Protein AF-A0A8S3JY15-F1 (afdb_monomer_lite)

Organism: NCBI:txid392030

Structure (mmCIF, N/CA/C/O backbone):
data_AF-A0A8S3JY15-F1
#
_entry.id   AF-A0A8S3JY15-F1
#
loop_
_atom_site.group_PDB
_atom_site.id
_atom_site.type_symbol
_atom_site.label_atom_id
_atom_site.label_alt_id
_atom_site.label_comp_id
_atom_site.label_asym_id
_atom_site.label_entity_id
_atom_site.label_seq_id
_atom_site.pdbx_PDB_ins_code
_atom_site.Cartn_x
_atom_site.Cartn_y
_atom_site.Cartn_z
_atom_site.occupancy
_atom_site.B_iso_or_equiv
_atom_site.auth_seq_id
_atom_site.auth_comp_id
_atom_site.auth_asym_id
_atom_site.auth_atom_id
_atom_site.pdbx_PDB_model_num
ATOM 1 N N . THR A 1 1 ? -1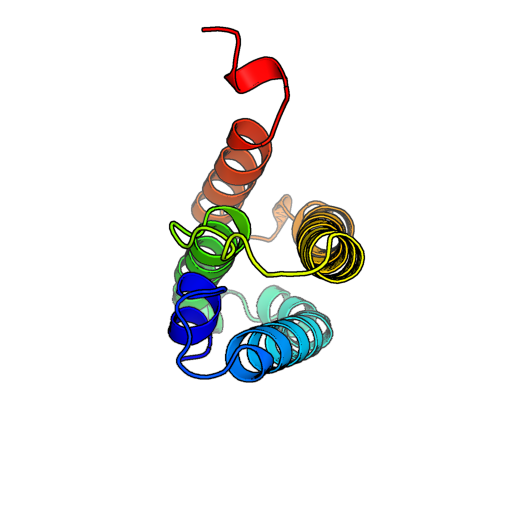1.446 9.161 -7.416 1.00 63.38 1 THR A N 1
ATOM 2 C CA . THR A 1 1 ? -10.460 8.053 -7.446 1.00 63.38 1 THR A CA 1
ATOM 3 C C . THR A 1 1 ? -10.525 7.296 -6.123 1.00 63.38 1 THR A C 1
ATOM 5 O O . THR A 1 1 ? -11.066 7.853 -5.173 1.00 63.38 1 THR A O 1
ATOM 8 N N . LEU A 1 2 ? -10.019 6.053 -6.036 1.00 78.75 2 LEU A N 1
ATOM 9 C CA . LEU A 1 2 ? -10.052 5.236 -4.798 1.00 78.75 2 LEU A CA 1
ATOM 10 C C . LEU A 1 2 ? -9.355 5.906 -3.603 1.00 78.75 2 LEU A C 1
ATOM 12 O O . LEU A 1 2 ? -9.693 5.630 -2.464 1.00 78.75 2 LEU A O 1
ATOM 16 N N . GLN A 1 3 ? -8.435 6.833 -3.856 1.00 79.94 3 GLN A N 1
ATOM 17 C CA . GLN A 1 3 ? -7.746 7.599 -2.823 1.00 79.94 3 GLN A CA 1
ATOM 18 C C . GLN A 1 3 ? -8.686 8.338 -1.857 1.00 79.94 3 GLN A C 1
ATOM 20 O O . GLN A 1 3 ? -8.396 8.402 -0.671 1.00 79.94 3 GLN A O 1
ATOM 25 N N . ILE A 1 4 ? -9.798 8.902 -2.344 1.00 81.88 4 ILE A N 1
ATOM 26 C CA . ILE A 1 4 ? -10.704 9.720 -1.518 1.00 81.88 4 ILE A CA 1
ATOM 27 C C . ILE A 1 4 ? -11.338 8.892 -0.388 1.00 81.88 4 ILE A C 1
ATOM 29 O O . ILE A 1 4 ? -11.205 9.279 0.768 1.00 81.88 4 ILE A O 1
ATOM 33 N N . PRO A 1 5 ? -11.997 7.748 -0.656 1.00 78.38 5 PRO A N 1
ATOM 34 C CA . PRO A 1 5 ? -12.522 6.928 0.432 1.00 78.38 5 PRO A CA 1
ATOM 35 C C . PRO A 1 5 ? -11.414 6.338 1.318 1.00 78.38 5 PRO A C 1
ATOM 37 O O . PRO A 1 5 ? -11.610 6.217 2.523 1.00 78.38 5 PRO A O 1
ATOM 40 N N . LEU A 1 6 ? -10.238 6.028 0.759 1.00 83.12 6 LEU A N 1
ATOM 41 C CA . LEU A 1 6 ? -9.098 5.522 1.533 1.00 83.12 6 LEU A CA 1
ATOM 42 C C . LEU A 1 6 ? -8.548 6.546 2.528 1.00 83.12 6 LEU A C 1
ATOM 44 O O . LEU A 1 6 ? -8.218 6.178 3.649 1.00 83.12 6 LEU A O 1
ATOM 48 N N . SER A 1 7 ? -8.481 7.822 2.145 1.00 83.81 7 SER A N 1
ATOM 49 C CA . SER A 1 7 ? -8.019 8.886 3.038 1.00 83.81 7 SER A CA 1
ATOM 50 C C . SER A 1 7 ? -9.041 9.218 4.124 1.00 83.81 7 SER A C 1
ATOM 52 O O . SER A 1 7 ? -8.668 9.649 5.215 1.00 83.81 7 SER A O 1
ATOM 54 N N . MET A 1 8 ? -10.330 9.007 3.842 1.00 82.50 8 MET A N 1
ATOM 55 C CA . MET A 1 8 ? -11.420 9.301 4.768 1.00 82.50 8 MET A CA 1
ATOM 56 C C . MET A 1 8 ? -11.613 8.228 5.845 1.00 82.50 8 MET A C 1
ATOM 58 O O . MET A 1 8 ? -12.016 8.617 6.936 1.00 82.50 8 MET A O 1
ATOM 62 N N . LYS A 1 9 ? -11.345 6.936 5.576 1.00 87.50 9 LYS A N 1
ATOM 63 C CA . LYS A 1 9 ? -11.534 5.811 6.526 1.00 87.50 9 LYS A CA 1
ATOM 64 C C . LYS A 1 9 ? -12.829 5.971 7.353 1.00 87.50 9 LYS A C 1
ATOM 66 O O . LYS A 1 9 ? -13.924 5.900 6.793 1.00 87.50 9 LYS A O 1
ATOM 71 N N . TYR A 1 10 ? -12.735 6.266 8.652 1.00 86.81 10 TYR A N 1
ATOM 72 C CA . TYR A 1 10 ? -13.885 6.384 9.559 1.00 86.81 10 TYR A CA 1
ATOM 73 C C . TYR A 1 10 ? -14.785 7.597 9.283 1.00 86.81 10 TYR A C 1
ATOM 75 O O . TYR A 1 10 ? -15.941 7.610 9.691 1.00 86.81 10 TYR A O 1
ATOM 83 N N . ASN A 1 11 ? -14.295 8.593 8.543 1.00 86.38 11 ASN A N 1
ATOM 84 C CA . ASN A 1 11 ? -15.073 9.761 8.128 1.00 86.38 11 ASN A CA 1
ATOM 85 C C . ASN A 1 11 ? -15.925 9.500 6.874 1.00 86.38 11 ASN A C 1
ATOM 87 O O . ASN A 1 11 ? -16.630 10.400 6.413 1.00 86.38 11 ASN A O 1
ATOM 91 N N . CYS A 1 12 ? -15.846 8.311 6.266 1.00 83.94 12 CYS A N 1
ATOM 92 C CA . CYS A 1 12 ? -16.742 7.966 5.169 1.00 83.94 12 CYS A CA 1
ATOM 93 C C . CYS A 1 12 ? -18.205 7.939 5.654 1.00 83.94 12 CYS A C 1
ATOM 95 O O . CYS A 1 12 ? -18.480 7.329 6.684 1.00 83.94 12 CYS A O 1
ATOM 97 N N . PRO A 1 13 ? -19.169 8.480 4.877 1.00 82.88 13 PRO A N 1
ATOM 98 C CA . PRO A 1 13 ? -20.597 8.416 5.221 1.00 82.88 13 PRO A CA 1
ATOM 99 C C . PRO A 1 13 ? -21.126 6.993 5.450 1.00 82.88 13 PRO A C 1
ATOM 101 O O . PRO A 1 13 ? -22.134 6.797 6.118 1.00 82.88 13 PRO A O 1
ATOM 104 N N . SER A 1 14 ? -20.449 5.999 4.875 1.00 84.69 14 SER A N 1
ATOM 105 C CA . SER A 1 14 ? -20.664 4.585 5.150 1.00 84.69 14 SER A CA 1
ATOM 106 C C . SER A 1 14 ? -19.314 3.909 5.379 1.00 84.69 14 SER A C 1
ATOM 108 O O . SER A 1 14 ? -18.408 4.035 4.547 1.00 84.69 14 SER A O 1
ATOM 110 N N . SER A 1 15 ? -19.191 3.168 6.484 1.00 77.12 15 SER A N 1
ATOM 111 C CA . SER A 1 15 ? -17.968 2.447 6.858 1.00 77.12 15 SER A CA 1
ATOM 112 C C . SER A 1 15 ? -17.584 1.369 5.841 1.00 77.12 15 SER A C 1
ATOM 114 O O . SER A 1 15 ? -16.404 1.087 5.654 1.00 77.12 15 SER A O 1
ATOM 116 N N . THR A 1 16 ? -18.544 0.808 5.102 1.00 86.19 16 THR A N 1
ATOM 117 C CA . THR A 1 16 ? -18.255 -0.193 4.065 1.00 86.19 16 THR A CA 1
ATOM 118 C C . THR A 1 16 ? -17.535 0.403 2.858 1.00 86.19 16 THR A C 1
ATOM 120 O O . THR A 1 16 ? -16.862 -0.318 2.130 1.00 86.19 16 THR A O 1
ATOM 123 N N . THR A 1 17 ? -17.644 1.713 2.628 1.00 91.31 17 THR A N 1
ATOM 124 C CA . THR A 1 17 ? -17.096 2.356 1.427 1.00 91.31 17 THR A CA 1
ATOM 125 C C . THR A 1 17 ? -15.572 2.304 1.388 1.00 91.31 17 THR A C 1
ATOM 127 O O . THR A 1 17 ? -15.002 1.941 0.359 1.00 91.31 17 THR A O 1
ATOM 130 N N . TRP A 1 18 ? -14.893 2.639 2.489 1.00 91.94 18 TRP A N 1
ATOM 131 C CA . TRP A 1 18 ? -13.430 2.586 2.528 1.00 91.94 18 TRP A CA 1
ATOM 132 C C . TRP A 1 18 ? -12.920 1.139 2.556 1.00 91.94 18 TRP A C 1
ATOM 134 O O . TRP A 1 18 ? -11.915 0.850 1.909 1.00 91.94 18 TRP A O 1
ATOM 144 N N . LYS A 1 19 ? -13.656 0.222 3.207 1.00 92.44 19 LYS A N 1
ATOM 145 C CA . LYS A 1 19 ? -13.357 -1.223 3.244 1.00 92.44 19 LYS A CA 1
ATOM 146 C C . LYS A 1 19 ? -13.421 -1.845 1.842 1.00 92.44 19 LYS A C 1
ATOM 148 O O . LYS A 1 19 ? -12.494 -2.518 1.407 1.00 92.44 19 LYS A O 1
ATOM 153 N N . LEU A 1 20 ? -14.452 -1.521 1.065 1.00 92.12 20 LEU A N 1
ATOM 154 C CA . LEU A 1 20 ? -14.538 -1.945 -0.336 1.00 92.12 20 LEU A CA 1
ATOM 155 C C . LEU A 1 20 ? -13.462 -1.281 -1.206 1.00 92.12 20 LEU A C 1
ATOM 157 O O . LEU A 1 20 ? -12.906 -1.917 -2.103 1.00 92.12 20 LEU A O 1
ATOM 161 N N . ALA A 1 21 ? -13.146 -0.008 -0.950 1.00 93.06 21 ALA A N 1
ATOM 162 C CA . ALA A 1 21 ? -12.113 0.699 -1.698 1.00 93.06 21 ALA A CA 1
ATOM 163 C C . ALA A 1 21 ? -10.725 0.072 -1.498 1.00 93.06 21 ALA A C 1
ATOM 165 O O . ALA A 1 21 ? -10.007 -0.102 -2.485 1.00 93.06 21 ALA A O 1
ATOM 166 N N . ILE A 1 22 ? -10.362 -0.299 -0.263 1.00 93.88 22 ILE A N 1
ATOM 167 C CA . ILE A 1 22 ? -9.063 -0.918 0.034 1.00 93.88 22 ILE A CA 1
ATOM 168 C C . ILE A 1 22 ? -8.977 -2.351 -0.493 1.00 93.88 22 ILE A C 1
ATOM 170 O O . ILE A 1 22 ? -7.963 -2.719 -1.082 1.00 93.88 22 ILE A O 1
ATOM 174 N N . GLU A 1 23 ? -10.057 -3.131 -0.419 1.00 93.62 23 GLU A N 1
ATOM 175 C CA . GLU A 1 23 ? -10.099 -4.458 -1.041 1.00 93.62 23 GLU A CA 1
ATOM 176 C C . GLU A 1 23 ? -9.898 -4.391 -2.562 1.00 93.62 23 GLU A C 1
ATOM 178 O O . GLU A 1 23 ? -9.096 -5.140 -3.129 1.00 93.62 23 GLU A O 1
ATOM 183 N N . CYS A 1 24 ? -10.596 -3.471 -3.237 1.00 94.00 24 CYS A N 1
ATOM 184 C CA . CYS A 1 24 ? -10.399 -3.226 -4.664 1.00 94.00 24 CYS A CA 1
ATOM 185 C C . CYS A 1 24 ? -8.969 -2.773 -4.963 1.00 94.00 24 CYS A C 1
ATOM 187 O O . CYS A 1 24 ? -8.355 -3.267 -5.908 1.00 94.00 24 CYS A O 1
ATOM 189 N N . PHE A 1 25 ? -8.425 -1.868 -4.152 1.00 94.56 25 PHE A N 1
ATOM 190 C CA . PHE A 1 25 ? -7.059 -1.382 -4.294 1.00 94.56 25 PHE A CA 1
ATOM 191 C C . PHE A 1 25 ? -6.037 -2.522 -4.202 1.00 94.56 25 PHE A C 1
ATOM 193 O O . PHE A 1 25 ? -5.217 -2.670 -5.108 1.00 94.56 25 PHE A O 1
ATOM 200 N N . PHE A 1 26 ? -6.137 -3.398 -3.198 1.00 94.8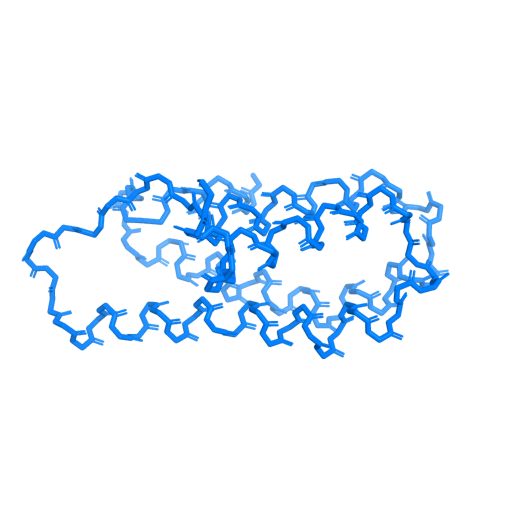8 26 PHE A N 1
ATOM 201 C CA . PHE A 1 26 ? -5.265 -4.569 -3.070 1.00 94.88 26 PHE A CA 1
ATOM 202 C C . PHE A 1 26 ? -5.381 -5.524 -4.259 1.00 94.88 26 PHE A C 1
ATOM 204 O O . P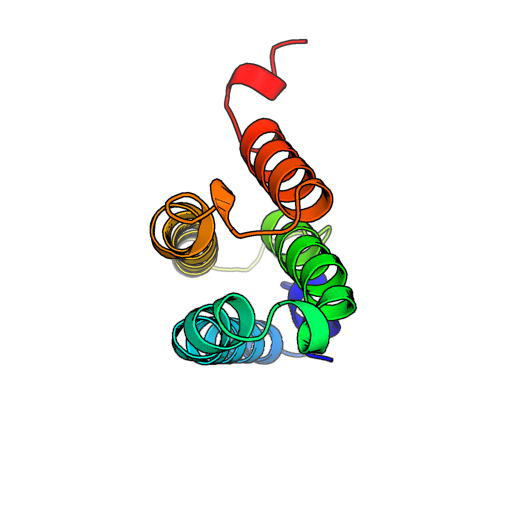HE A 1 26 ? -4.365 -5.981 -4.787 1.00 94.88 26 PHE A O 1
ATOM 211 N N . ARG A 1 27 ? -6.601 -5.808 -4.732 1.00 94.50 27 ARG A N 1
ATOM 212 C CA . ARG A 1 27 ? -6.808 -6.666 -5.912 1.00 94.50 27 ARG A CA 1
ATOM 213 C C . ARG A 1 27 ? -6.168 -6.074 -7.164 1.00 94.50 27 ARG A C 1
ATOM 215 O O . ARG A 1 27 ? -5.486 -6.791 -7.895 1.00 94.50 27 ARG A O 1
ATOM 222 N N . VAL A 1 28 ? -6.358 -4.775 -7.392 1.00 94.50 28 VAL A N 1
ATOM 223 C CA . VAL A 1 28 ? -5.759 -4.073 -8.531 1.00 94.50 28 VAL A CA 1
ATOM 224 C C . VAL A 1 28 ? -4.239 -4.079 -8.421 1.00 94.50 28 VAL A C 1
ATOM 226 O O . VAL A 1 28 ? -3.583 -4.340 -9.422 1.00 94.50 28 VAL A O 1
ATOM 229 N N . LEU A 1 29 ? -3.660 -3.865 -7.237 1.00 94.12 29 LEU A N 1
ATOM 230 C CA . LEU A 1 29 ? -2.205 -3.857 -7.063 1.00 94.12 29 LEU A CA 1
ATOM 231 C C . LEU A 1 29 ? -1.552 -5.214 -7.318 1.00 94.12 29 LEU A C 1
ATOM 233 O O . LEU A 1 29 ? -0.529 -5.253 -8.004 1.00 94.12 29 LEU A O 1
ATOM 237 N N . LYS A 1 30 ? -2.162 -6.317 -6.863 1.00 90.56 30 LYS A N 1
ATOM 238 C CA . LYS A 1 30 ? -1.643 -7.679 -7.101 1.00 90.56 30 LYS A CA 1
ATOM 239 C C . LYS A 1 30 ? -1.371 -7.958 -8.582 1.00 90.56 30 LYS A C 1
ATOM 241 O O . LYS A 1 30 ? -0.397 -8.620 -8.923 1.00 90.56 30 LYS A O 1
ATOM 246 N N . MET A 1 31 ? -2.211 -7.431 -9.473 1.00 90.94 31 MET A N 1
ATOM 247 C CA . MET A 1 31 ? -2.044 -7.587 -10.923 1.00 90.94 31 MET A CA 1
ATOM 248 C C . MET A 1 31 ? -1.291 -6.401 -11.546 1.00 90.94 31 MET A C 1
ATOM 250 O O . MET A 1 31 ? -0.418 -6.571 -12.398 1.00 90.94 31 MET A O 1
ATOM 254 N N . GLY A 1 32 ? -1.619 -5.189 -11.107 1.00 92.00 32 GLY A N 1
ATOM 255 C CA . GLY A 1 32 ? -1.161 -3.928 -11.673 1.00 92.00 32 GLY A CA 1
ATOM 256 C C . GLY A 1 32 ? 0.319 -3.661 -11.441 1.00 92.00 32 GLY A C 1
ATOM 257 O O . GLY A 1 32 ? 0.975 -3.174 -12.354 1.00 92.00 32 GLY A O 1
ATOM 258 N N . LEU A 1 33 ? 0.883 -4.038 -10.287 1.00 93.56 33 LEU A N 1
ATOM 259 C CA . LEU A 1 33 ? 2.308 -3.823 -10.002 1.00 93.56 33 LEU A CA 1
ATOM 260 C C . LEU A 1 33 ? 3.206 -4.585 -10.982 1.00 93.56 33 LEU A C 1
ATOM 262 O O . LEU A 1 33 ? 4.193 -4.042 -11.477 1.00 93.56 33 LEU A O 1
ATOM 266 N N . VAL A 1 34 ? 2.839 -5.824 -11.318 1.00 92.25 34 VAL A N 1
ATOM 267 C CA . VAL A 1 34 ? 3.579 -6.643 -12.289 1.00 92.25 34 VAL A CA 1
ATOM 268 C C . VAL A 1 34 ? 3.584 -5.981 -13.669 1.00 92.25 34 VAL A C 1
ATOM 270 O O . VAL A 1 34 ? 4.624 -5.938 -14.327 1.00 92.25 34 VAL A O 1
ATOM 273 N N . VAL A 1 35 ? 2.442 -5.440 -14.099 1.00 92.75 35 VAL A N 1
ATOM 274 C CA . VAL A 1 35 ? 2.299 -4.752 -15.392 1.00 92.75 35 VAL A CA 1
ATOM 275 C C . VAL A 1 35 ? 3.034 -3.410 -15.384 1.00 92.75 35 VAL A C 1
ATOM 277 O O . VAL A 1 35 ? 3.809 -3.124 -16.296 1.00 92.75 35 VAL A O 1
ATOM 280 N N . ALA A 1 36 ? 2.854 -2.613 -14.332 1.00 92.38 36 ALA A N 1
ATOM 281 C CA . ALA A 1 36 ? 3.457 -1.294 -14.189 1.00 92.38 36 ALA A CA 1
ATOM 282 C C . ALA A 1 36 ? 4.990 -1.354 -14.189 1.00 92.38 36 ALA A C 1
ATOM 284 O O . ALA A 1 36 ? 5.638 -0.520 -14.821 1.00 92.38 36 ALA A O 1
ATOM 285 N N . ARG A 1 37 ? 5.579 -2.378 -13.553 1.00 91.31 37 ARG A N 1
ATOM 286 C CA . ARG A 1 37 ? 7.030 -2.623 -13.593 1.00 91.31 37 ARG A CA 1
ATOM 287 C C . ARG A 1 37 ? 7.545 -2.891 -15.008 1.00 91.31 37 ARG A C 1
ATOM 289 O O . ARG A 1 37 ? 8.611 -2.400 -15.368 1.00 91.31 37 ARG A O 1
ATOM 296 N N . LYS A 1 38 ? 6.795 -3.643 -15.821 1.00 90.25 38 LYS A N 1
ATOM 297 C CA . LYS A 1 38 ? 7.173 -3.963 -17.211 1.00 90.25 38 LYS A CA 1
ATOM 298 C C . LYS A 1 38 ? 7.058 -2.763 -18.153 1.00 90.25 38 LYS A C 1
ATOM 300 O O . LYS A 1 38 ? 7.788 -2.692 -19.136 1.00 90.25 38 LYS A O 1
ATOM 305 N N . HIS A 1 39 ? 6.171 -1.817 -17.850 1.00 89.06 39 HIS A N 1
ATOM 306 C CA . HIS A 1 39 ? 5.861 -0.669 -18.706 1.00 89.06 39 HIS A CA 1
ATOM 307 C C . HIS A 1 39 ? 6.124 0.670 -18.003 1.00 89.06 39 HIS A C 1
ATOM 309 O O . HIS A 1 39 ? 5.292 1.573 -18.046 1.00 89.06 39 HIS A O 1
ATOM 315 N N . ARG A 1 40 ? 7.292 0.815 -17.365 1.00 77.50 40 ARG A N 1
ATOM 316 C CA . ARG A 1 40 ? 7.633 1.941 -16.475 1.00 77.50 40 ARG A CA 1
ATOM 317 C C . ARG A 1 40 ? 7.280 3.328 -17.031 1.00 77.50 40 ARG A C 1
ATOM 319 O O . ARG A 1 40 ? 6.672 4.117 -16.316 1.00 77.50 40 ARG A O 1
ATOM 326 N N . ASN A 1 41 ? 7.600 3.595 -18.298 1.00 82.69 41 ASN A N 1
ATOM 327 C CA . ASN A 1 41 ? 7.373 4.902 -18.934 1.00 82.69 41 ASN A CA 1
ATOM 328 C C . ASN A 1 41 ? 5.881 5.246 -19.081 1.00 82.69 41 ASN A C 1
ATOM 330 O O . ASN A 1 41 ? 5.512 6.413 -19.043 1.00 82.69 41 ASN A O 1
ATOM 334 N N . ALA A 1 42 ? 5.011 4.242 -19.232 1.00 88.62 42 ALA A N 1
ATOM 335 C CA . ALA A 1 42 ? 3.570 4.455 -19.366 1.00 88.62 42 ALA A CA 1
ATOM 336 C C . ALA A 1 42 ? 2.887 4.765 -18.022 1.00 88.62 42 ALA A C 1
ATOM 338 O O . ALA A 1 42 ? 1.772 5.279 -18.003 1.00 88.62 42 ALA A O 1
ATOM 339 N N . PHE A 1 43 ? 3.549 4.455 -16.903 1.00 89.38 43 PHE A N 1
ATOM 340 C CA . PHE A 1 43 ? 2.986 4.560 -15.557 1.00 89.38 43 PHE A CA 1
ATOM 341 C C . PHE A 1 43 ? 3.795 5.482 -14.634 1.00 89.38 43 PHE A C 1
ATOM 343 O O . PHE A 1 43 ? 3.684 5.384 -13.415 1.00 89.38 43 PHE A O 1
ATOM 350 N N . GLU A 1 44 ? 4.610 6.384 -15.179 1.00 86.25 44 GLU A N 1
ATOM 351 C CA . GLU A 1 44 ? 5.489 7.241 -14.375 1.00 86.25 44 GLU A CA 1
ATOM 352 C C . GLU A 1 44 ? 4.712 8.095 -13.356 1.00 86.25 44 GLU A C 1
ATOM 354 O O . GLU A 1 44 ? 5.053 8.116 -12.173 1.00 86.25 44 GLU A O 1
ATOM 359 N N . SER A 1 45 ? 3.602 8.709 -13.779 1.00 87.75 45 SER A N 1
ATOM 360 C CA . SER A 1 45 ? 2.739 9.529 -12.915 1.00 87.75 45 SER A CA 1
ATOM 361 C C . SER A 1 45 ? 1.968 8.722 -11.862 1.00 87.75 45 SER A C 1
ATOM 363 O O . SER A 1 45 ? 1.653 9.245 -10.793 1.00 87.75 45 SER A O 1
ATOM 365 N N . MET A 1 46 ? 1.700 7.439 -12.122 1.00 92.94 46 MET A N 1
ATOM 366 C CA . MET A 1 46 ? 0.948 6.563 -11.220 1.00 92.94 46 MET A CA 1
ATOM 367 C C . MET A 1 46 ? 1.700 6.321 -9.908 1.00 92.94 46 MET A C 1
ATOM 369 O O . MET A 1 46 ? 1.070 6.264 -8.856 1.00 92.94 46 MET A O 1
ATOM 373 N N . TRP A 1 47 ? 3.030 6.192 -9.936 1.00 93.19 47 TRP A N 1
ATOM 374 C CA . TRP A 1 47 ? 3.811 5.886 -8.733 1.00 93.19 47 TRP A CA 1
ATOM 375 C C . TRP A 1 47 ? 3.667 6.965 -7.654 1.00 93.19 47 TRP A C 1
ATOM 377 O O . TRP A 1 47 ? 3.548 6.648 -6.472 1.00 93.19 47 TRP A O 1
ATOM 387 N N . THR A 1 48 ? 3.598 8.235 -8.053 1.00 92.12 48 THR A N 1
ATOM 388 C CA . THR A 1 48 ? 3.367 9.352 -7.126 1.00 92.12 48 THR A CA 1
ATOM 389 C C . THR A 1 48 ? 2.008 9.240 -6.441 1.00 92.12 48 THR A C 1
ATOM 391 O O . THR A 1 48 ? 1.927 9.352 -5.216 1.00 92.12 48 THR A O 1
ATOM 394 N N . GLU A 1 49 ? 0.955 8.964 -7.212 1.00 92.25 49 GLU A N 1
ATOM 395 C CA . GLU A 1 49 ? -0.398 8.769 -6.681 1.00 92.25 49 GLU A CA 1
ATOM 396 C C . GLU A 1 49 ? -0.493 7.517 -5.806 1.00 92.25 49 GLU A C 1
ATOM 398 O O . GLU A 1 49 ? -1.177 7.523 -4.785 1.00 92.25 49 GLU A O 1
ATOM 403 N N . LEU A 1 50 ? 0.242 6.461 -6.159 1.00 94.56 50 LEU A N 1
ATOM 404 C CA . LEU A 1 50 ? 0.294 5.231 -5.384 1.00 94.56 50 LEU A CA 1
ATOM 405 C C . LEU A 1 50 ? 0.916 5.458 -4.002 1.00 94.56 50 LEU A C 1
ATOM 407 O O . LEU A 1 50 ? 0.335 5.053 -2.998 1.00 94.56 50 LEU A O 1
ATOM 411 N N . ALA A 1 51 ? 2.065 6.138 -3.930 1.00 94.38 51 ALA A N 1
ATOM 412 C CA . ALA A 1 51 ? 2.681 6.476 -2.645 1.00 94.38 51 ALA A CA 1
ATOM 413 C C . ALA A 1 51 ? 1.758 7.352 -1.793 1.00 94.38 51 ALA A C 1
ATOM 415 O O . ALA A 1 51 ? 1.648 7.141 -0.588 1.00 94.38 51 ALA A O 1
ATOM 416 N N . LYS A 1 52 ? 1.069 8.310 -2.423 1.00 93.06 52 LYS A N 1
ATOM 417 C CA . LYS A 1 52 ? 0.107 9.172 -1.736 1.00 93.06 52 LYS A CA 1
ATOM 418 C C . LYS A 1 52 ? -1.083 8.375 -1.194 1.00 93.06 52 LYS A C 1
ATOM 420 O O . LYS A 1 52 ? -1.492 8.608 -0.068 1.00 93.06 52 LYS A O 1
ATOM 425 N N . ALA A 1 53 ? -1.597 7.405 -1.952 1.00 94.06 53 ALA A N 1
ATOM 426 C CA . ALA A 1 53 ? -2.675 6.533 -1.495 1.00 94.06 53 ALA A CA 1
ATOM 427 C C . ALA A 1 53 ? -2.269 5.682 -0.279 1.00 94.06 53 ALA A C 1
ATOM 429 O O . ALA A 1 53 ? -3.073 5.536 0.637 1.00 94.06 53 ALA A O 1
ATOM 430 N N . PHE A 1 54 ? -1.033 5.165 -0.238 1.00 95.12 54 PHE A N 1
ATOM 431 C CA . PHE A 1 54 ? -0.522 4.467 0.947 1.00 95.12 54 PHE A CA 1
ATOM 432 C C . PHE A 1 54 ? -0.406 5.390 2.161 1.00 95.12 54 PHE A C 1
ATOM 434 O O . PHE A 1 54 ? -0.856 5.008 3.236 1.00 95.12 54 PHE A O 1
ATOM 441 N N . ASP A 1 55 ? 0.164 6.588 1.999 1.00 93.62 55 ASP A N 1
ATOM 442 C CA . ASP A 1 55 ? 0.315 7.553 3.098 1.00 93.62 55 ASP A CA 1
ATOM 443 C C . ASP A 1 55 ? -1.048 7.992 3.653 1.00 93.62 55 ASP A C 1
ATOM 445 O O . ASP A 1 55 ? -1.286 7.910 4.857 1.00 93.62 55 ASP A O 1
ATOM 449 N N . ASP A 1 56 ? -1.974 8.370 2.767 1.00 92.50 56 ASP A N 1
ATOM 450 C CA . ASP A 1 56 ? -3.323 8.810 3.130 1.00 92.50 56 ASP A CA 1
ATOM 451 C C . ASP A 1 56 ? -4.127 7.704 3.836 1.00 92.50 56 ASP A C 1
ATOM 453 O O . ASP A 1 56 ? -4.927 7.996 4.725 1.00 92.50 56 ASP A O 1
ATOM 457 N N . PHE A 1 57 ? -3.933 6.441 3.442 1.00 93.69 57 PHE A N 1
ATOM 458 C CA . PHE A 1 57 ? -4.600 5.295 4.056 1.00 93.69 57 PHE A CA 1
ATOM 459 C C . PHE A 1 57 ? -3.982 4.942 5.416 1.00 93.69 57 PHE A C 1
ATOM 461 O O . PHE A 1 57 ? -4.680 4.941 6.431 1.00 93.69 57 PHE A O 1
ATOM 468 N N . LEU A 1 58 ? -2.674 4.673 5.459 1.00 93.06 58 LEU A N 1
ATOM 469 C CA . LEU A 1 58 ? -1.976 4.220 6.669 1.00 93.06 58 LEU A CA 1
ATOM 470 C C . LEU A 1 58 ? -1.957 5.290 7.762 1.00 93.06 58 LEU A C 1
ATOM 472 O O . LEU A 1 58 ? -2.021 4.966 8.943 1.00 93.06 58 LEU A O 1
ATOM 476 N N . PHE A 1 59 ? -1.922 6.563 7.373 1.00 90.88 59 PHE A N 1
ATOM 477 C CA . PHE A 1 59 ? -1.883 7.693 8.293 1.00 90.88 59 PHE A CA 1
ATOM 478 C C . PHE A 1 59 ? -3.082 8.628 8.135 1.00 90.88 59 PHE A C 1
ATOM 480 O O . PHE A 1 59 ? -2.952 9.852 8.272 1.00 90.88 59 PHE A O 1
ATOM 487 N N . SER A 1 60 ? -4.255 8.056 7.853 1.00 88.69 60 SER A N 1
ATOM 488 C CA . SER A 1 60 ? -5.501 8.815 7.803 1.00 88.69 60 SER A CA 1
ATOM 489 C C . SER A 1 60 ? -5.697 9.639 9.078 1.00 88.69 60 SER A C 1
ATOM 491 O O . SER A 1 60 ? -5.448 9.186 10.193 1.00 88.69 60 SER A O 1
ATOM 493 N N . LYS A 1 61 ? -6.201 10.864 8.907 1.00 86.25 61 LYS A N 1
ATOM 494 C CA . LYS A 1 61 ? -6.568 11.750 10.021 1.00 86.25 61 LYS A CA 1
ATOM 495 C C . LYS A 1 61 ? -7.904 11.370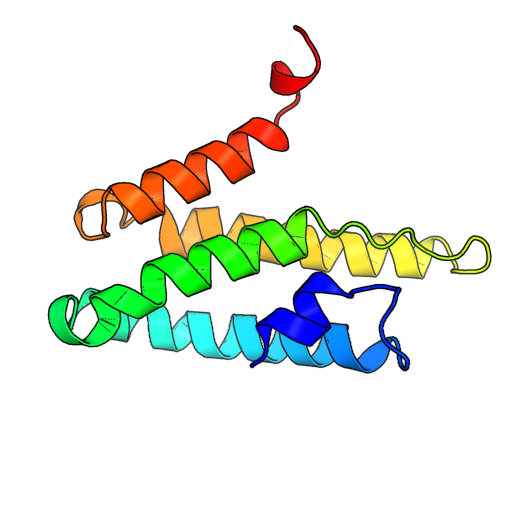 10.665 1.00 86.25 61 LYS A C 1
ATOM 497 O O . LYS A 1 61 ? -8.330 12.042 11.601 1.00 86.25 61 LYS A O 1
ATOM 502 N N . SER A 1 62 ? -8.608 10.366 10.136 1.00 86.06 62 SER A N 1
ATOM 503 C CA . SER A 1 62 ? -9.876 9.922 10.706 1.00 86.06 62 SER A CA 1
ATOM 504 C C . SER A 1 62 ? -9.632 9.189 12.019 1.00 86.06 62 SER A C 1
ATOM 506 O O . SER A 1 62 ? -8.830 8.256 12.063 1.00 86.06 62 SER A O 1
ATOM 508 N N . VAL A 1 63 ? -10.348 9.585 13.064 1.00 83.81 63 VAL A N 1
ATOM 509 C CA . VAL A 1 63 ? -10.301 8.919 14.366 1.00 83.81 63 VAL A CA 1
ATOM 510 C C . VAL A 1 63 ? -11.461 7.925 14.426 1.00 83.81 63 VAL A C 1
ATOM 512 O O . VAL A 1 63 ? -12.574 8.312 14.059 1.00 83.81 63 VAL A O 1
ATOM 515 N N . PRO A 1 64 ? -11.237 6.667 14.847 1.00 83.38 64 PRO A N 1
ATOM 516 C CA . PRO A 1 64 ? -12.327 5.720 15.040 1.00 83.38 64 PRO A CA 1
ATOM 517 C C . PRO A 1 64 ? -13.334 6.265 16.071 1.00 83.38 64 PRO A C 1
ATOM 519 O O . PRO A 1 64 ? -12.920 6.724 17.140 1.00 83.38 64 PRO A O 1
ATOM 522 N N . PRO A 1 65 ? -14.644 6.246 15.768 1.00 84.19 65 PRO A N 1
ATOM 523 C CA . PRO A 1 65 ? -15.690 6.560 16.733 1.00 84.19 65 PRO A CA 1
ATOM 524 C C . PRO A 1 65 ? -15.589 5.712 18.012 1.00 84.19 65 PRO A C 1
ATOM 526 O O . PRO A 1 65 ? -15.232 4.535 17.971 1.00 84.19 65 PRO A O 1
ATOM 529 N N . SER A 1 66 ? -15.912 6.311 19.162 1.00 83.44 66 SER A N 1
ATOM 530 C CA . SER A 1 66 ? -15.769 5.687 20.490 1.00 83.44 66 SER A CA 1
ATOM 531 C C . SER A 1 66 ? -16.713 4.507 20.745 1.00 83.44 66 SER A C 1
ATOM 533 O O . SER A 1 66 ? -16.537 3.769 21.708 1.00 83.44 66 SER A O 1
ATOM 535 N N . ASP A 1 67 ? -17.747 4.376 19.924 1.00 87.19 67 ASP A N 1
ATOM 536 C CA . ASP A 1 67 ? -18.793 3.359 19.974 1.00 87.19 67 ASP A CA 1
ATOM 537 C C . ASP A 1 67 ? -18.485 2.125 19.110 1.00 87.19 67 ASP A C 1
ATOM 539 O O . ASP A 1 67 ? -19.240 1.151 19.149 1.00 87.19 67 ASP A O 1
ATOM 543 N N . ILE A 1 68 ? -17.375 2.130 18.363 1.00 87.12 68 ILE A N 1
ATOM 544 C CA . ILE A 1 68 ? -16.958 0.974 17.565 1.00 87.12 68 ILE A CA 1
ATOM 545 C C . ILE A 1 68 ? -16.459 -0.154 18.488 1.00 87.12 68 ILE A C 1
ATOM 547 O O . ILE A 1 68 ? -15.608 0.087 19.350 1.00 87.12 68 ILE A O 1
ATOM 551 N N . PRO A 1 69 ? -16.931 -1.403 18.300 1.00 91.44 69 PRO A N 1
ATOM 552 C CA . PRO A 1 69 ? -16.433 -2.556 19.042 1.00 91.44 69 PRO A CA 1
ATOM 553 C C . PRO A 1 69 ? -14.933 -2.776 18.835 1.00 91.44 69 PRO A C 1
ATOM 555 O O . PRO A 1 69 ? -14.414 -2.621 17.727 1.00 91.44 69 PRO A O 1
ATOM 558 N N . ILE A 1 70 ? -14.238 -3.234 19.877 1.00 90.62 70 ILE A N 1
ATOM 559 C CA . ILE A 1 70 ? -12.798 -3.510 19.800 1.00 90.62 70 ILE A CA 1
ATOM 560 C C . ILE A 1 70 ? -12.468 -4.549 18.722 1.00 90.62 70 ILE A C 1
ATOM 562 O O . ILE A 1 70 ? -11.451 -4.432 18.044 1.00 90.62 70 ILE A O 1
ATOM 566 N N . GLU A 1 71 ? -13.354 -5.521 18.493 1.00 93.31 71 GLU A N 1
ATOM 567 C CA . GLU A 1 71 ? -13.176 -6.522 17.444 1.00 93.31 71 GLU A CA 1
ATOM 568 C C . GLU A 1 71 ? -13.223 -5.899 16.045 1.00 93.31 71 GLU A C 1
ATOM 570 O O . GLU A 1 71 ? -12.620 -6.428 15.114 1.00 93.31 71 GLU A O 1
ATOM 575 N N . GLU A 1 72 ? -13.957 -4.800 15.858 1.00 89.88 72 GLU A N 1
ATOM 576 C CA . GLU A 1 72 ? -13.971 -4.081 14.585 1.00 89.88 72 GLU A CA 1
ATOM 577 C C . GLU A 1 72 ? -12.699 -3.264 14.387 1.00 89.88 72 GLU A C 1
ATOM 579 O O . GLU A 1 72 ? -12.125 -3.327 13.304 1.00 89.88 72 GLU A O 1
ATOM 584 N N . ILE A 1 73 ? -12.202 -2.611 15.439 1.00 89.88 73 ILE A N 1
ATOM 585 C CA . ILE A 1 73 ? -10.909 -1.915 15.405 1.00 89.88 73 ILE A CA 1
ATOM 586 C C . ILE A 1 73 ? -9.789 -2.897 15.042 1.00 89.88 73 ILE A C 1
ATOM 588 O O . ILE A 1 73 ? -9.008 -2.623 14.139 1.00 89.88 73 ILE A O 1
ATOM 592 N N . GLN A 1 74 ? -9.761 -4.082 15.659 1.00 93.31 74 GLN A N 1
ATOM 593 C CA . GLN A 1 74 ? -8.776 -5.123 15.343 1.00 93.31 74 GLN A CA 1
ATOM 594 C C . GLN A 1 74 ? -8.872 -5.615 13.893 1.00 93.31 74 GLN A C 1
ATOM 596 O O . GLN A 1 74 ? -7.853 -5.885 13.257 1.00 93.31 74 GLN A O 1
ATOM 601 N N . ARG A 1 75 ? -10.090 -5.744 13.346 1.00 93.50 75 ARG A N 1
ATOM 602 C CA . ARG A 1 75 ? -10.270 -6.086 11.926 1.00 93.50 75 ARG A CA 1
ATOM 603 C C . ARG A 1 75 ? -9.736 -4.985 11.019 1.00 93.50 75 ARG A C 1
ATOM 605 O O . ARG A 1 75 ? -9.116 -5.298 10.008 1.00 93.50 75 ARG A O 1
ATOM 612 N N . ASP A 1 76 ? -9.967 -3.729 11.376 1.00 92.94 76 ASP A N 1
ATOM 613 C CA . ASP A 1 76 ? -9.511 -2.582 10.599 1.00 92.94 76 ASP A CA 1
ATOM 614 C C . ASP A 1 76 ? -7.974 -2.448 10.667 1.00 92.94 76 ASP A C 1
ATOM 616 O O . ASP A 1 76 ? -7.330 -2.269 9.633 1.00 92.94 76 ASP A O 1
ATOM 620 N N . GLU A 1 77 ? -7.362 -2.690 11.831 1.00 92.56 77 GLU A N 1
ATOM 621 C CA . GLU A 1 77 ? -5.903 -2.805 11.996 1.00 92.56 77 GLU A CA 1
ATOM 622 C C . GLU A 1 77 ? -5.311 -3.961 11.176 1.00 92.56 77 GLU A C 1
ATOM 624 O O . GLU A 1 77 ? -4.259 -3.816 10.554 1.00 92.56 77 GLU A O 1
ATOM 629 N N . ALA A 1 78 ? -6.000 -5.103 11.091 1.00 95.44 78 ALA A N 1
ATOM 630 C CA . ALA A 1 78 ? -5.558 -6.216 10.251 1.00 95.44 78 ALA A CA 1
ATOM 631 C C . ALA A 1 78 ? -5.542 -5.856 8.751 1.00 95.44 78 ALA A C 1
ATOM 633 O O . ALA A 1 78 ? -4.771 -6.438 7.984 1.00 95.44 78 ALA A O 1
ATOM 634 N N . ILE A 1 79 ? -6.364 -4.900 8.307 1.00 95.25 79 ILE A N 1
ATOM 635 C CA . ILE A 1 79 ? -6.305 -4.363 6.938 1.00 95.25 79 ILE A CA 1
ATOM 636 C C . ILE A 1 79 ? -5.077 -3.456 6.774 1.00 95.25 79 ILE A C 1
ATOM 638 O O . ILE A 1 79 ? -4.397 -3.529 5.747 1.00 95.25 79 ILE A O 1
ATOM 642 N N . ASP A 1 80 ? -4.748 -2.648 7.783 1.00 94.25 80 ASP A N 1
ATOM 643 C CA . ASP A 1 80 ? -3.524 -1.839 7.781 1.00 94.25 80 ASP A CA 1
ATOM 644 C C . ASP A 1 80 ? -2.273 -2.729 7.701 1.00 94.25 80 ASP A C 1
ATOM 646 O O . ASP A 1 80 ? -1.391 -2.484 6.872 1.00 94.25 80 ASP A O 1
ATOM 650 N N . CYS A 1 81 ? -2.232 -3.832 8.456 1.00 95.31 81 CYS A N 1
ATOM 651 C CA . CYS A 1 81 ? -1.165 -4.829 8.356 1.00 95.31 81 CYS A CA 1
ATOM 652 C C . CYS A 1 81 ? -1.039 -5.408 6.939 1.00 95.31 81 CYS A C 1
ATOM 654 O O . CYS A 1 81 ? 0.074 -5.496 6.424 1.00 95.31 81 CYS A O 1
ATOM 656 N N . GLN A 1 82 ? -2.150 -5.729 6.269 1.00 96.69 82 GLN A N 1
ATOM 657 C CA . GLN A 1 82 ? -2.117 -6.232 4.889 1.00 96.69 82 GLN A CA 1
ATOM 658 C C . GLN A 1 82 ? -1.496 -5.230 3.906 1.00 96.69 82 GLN A C 1
ATOM 660 O O . GLN A 1 82 ? -0.792 -5.633 2.979 1.00 96.69 82 GLN A O 1
ATOM 665 N N . ALA A 1 83 ? -1.709 -3.923 4.099 1.00 95.56 83 ALA A N 1
ATOM 666 C CA . ALA A 1 83 ? -1.049 -2.908 3.278 1.00 95.56 83 ALA A CA 1
ATOM 667 C C . ALA A 1 83 ? 0.475 -2.908 3.491 1.00 95.56 83 ALA A C 1
ATOM 669 O O . ALA A 1 83 ? 1.228 -2.809 2.519 1.00 95.56 83 ALA A O 1
ATOM 670 N N . ILE A 1 84 ? 0.934 -3.061 4.738 1.00 95.50 84 ILE A N 1
ATOM 671 C CA . ILE A 1 84 ? 2.364 -3.168 5.067 1.00 95.50 84 ILE A CA 1
ATOM 672 C C . ILE A 1 84 ? 2.974 -4.449 4.488 1.00 95.50 84 ILE A C 1
ATOM 674 O O . ILE A 1 84 ? 4.069 -4.406 3.927 1.00 95.50 84 ILE A O 1
ATOM 678 N N . GLU A 1 85 ? 2.268 -5.575 4.569 1.00 95.94 85 GLU A N 1
ATOM 679 C CA . GLU A 1 85 ? 2.699 -6.844 3.974 1.00 95.94 85 GLU A CA 1
ATOM 680 C C . GLU A 1 85 ? 2.824 -6.740 2.454 1.00 95.94 85 GLU A C 1
ATOM 682 O O . GLU A 1 85 ? 3.836 -7.155 1.899 1.00 95.94 85 GLU A O 1
ATOM 687 N N . LEU A 1 86 ? 1.871 -6.092 1.780 1.00 96.44 86 LEU A N 1
ATOM 688 C CA . LEU A 1 86 ? 1.964 -5.831 0.344 1.00 96.44 86 LEU A CA 1
ATOM 689 C C . LEU A 1 86 ? 3.190 -4.970 0.012 1.00 96.44 86 LEU A C 1
ATOM 691 O O . LEU A 1 86 ? 3.914 -5.263 -0.938 1.00 9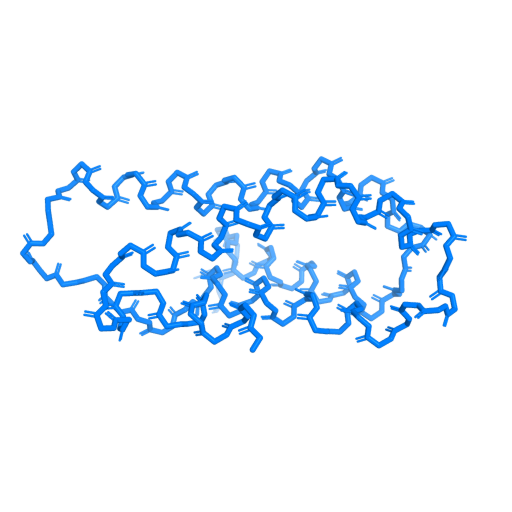6.44 86 LEU A O 1
ATOM 695 N N . ILE A 1 87 ? 3.479 -3.929 0.799 1.00 95.94 87 ILE A N 1
ATOM 696 C CA . ILE A 1 87 ? 4.706 -3.141 0.613 1.00 95.94 87 ILE A CA 1
ATOM 697 C C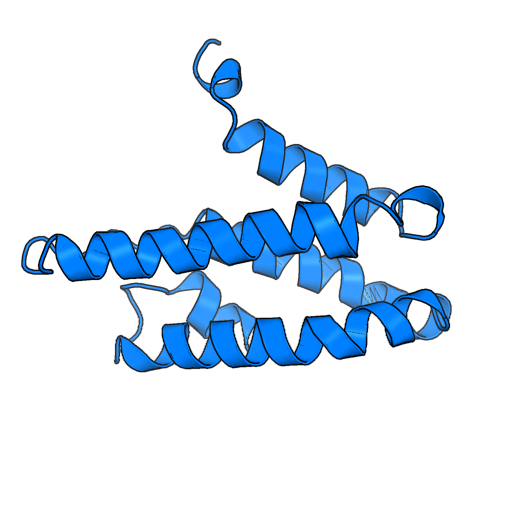 . ILE A 1 87 ? 5.948 -4.038 0.753 1.00 95.94 87 ILE A C 1
ATOM 699 O O . ILE A 1 87 ? 6.841 -3.988 -0.099 1.00 95.94 87 ILE A O 1
ATOM 703 N N . ARG A 1 88 ? 5.995 -4.872 1.796 1.00 95.69 88 ARG A N 1
ATOM 704 C CA . ARG A 1 88 ? 7.111 -5.782 2.087 1.00 95.69 88 ARG A CA 1
ATOM 705 C C . ARG A 1 88 ? 7.328 -6.819 0.989 1.00 95.69 88 ARG A C 1
ATOM 707 O O . ARG A 1 88 ? 8.474 -7.043 0.613 1.00 95.69 88 ARG A O 1
ATOM 714 N N . ASP A 1 89 ? 6.260 -7.428 0.489 1.00 96.06 89 ASP A N 1
ATOM 715 C CA . ASP A 1 89 ? 6.339 -8.620 -0.359 1.00 96.06 89 ASP A CA 1
ATOM 716 C C . ASP A 1 89 ? 6.277 -8.273 -1.854 1.00 96.06 89 ASP A C 1
ATOM 718 O O . ASP A 1 89 ? 6.947 -8.906 -2.672 1.00 96.06 89 ASP A O 1
ATOM 722 N N . ASP A 1 90 ? 5.537 -7.223 -2.226 1.00 95.00 90 ASP A N 1
ATOM 723 C CA . ASP A 1 90 ? 5.281 -6.880 -3.627 1.00 95.00 90 ASP A CA 1
ATOM 724 C C . ASP A 1 90 ? 5.977 -5.600 -4.102 1.00 95.00 90 ASP A C 1
ATOM 726 O O . ASP A 1 90 ? 6.111 -5.415 -5.316 1.00 95.00 90 ASP A O 1
ATOM 730 N N . ILE A 1 91 ? 6.438 -4.715 -3.208 1.00 95.12 91 ILE A N 1
ATOM 731 C CA . ILE A 1 91 ? 7.080 -3.442 -3.588 1.00 95.12 91 ILE A CA 1
ATOM 732 C C . ILE A 1 91 ? 8.586 -3.468 -3.318 1.00 95.12 91 ILE A C 1
ATOM 734 O O . ILE A 1 91 ? 9.372 -3.332 -4.260 1.00 95.12 91 ILE A O 1
ATOM 738 N N . LEU A 1 92 ? 8.999 -3.654 -2.062 1.00 95.62 92 LEU A N 1
ATOM 739 C CA . LEU A 1 92 ? 10.406 -3.555 -1.653 1.00 95.62 92 LEU A CA 1
ATOM 740 C C . LEU A 1 92 ? 11.356 -4.523 -2.384 1.00 95.62 92 LEU A C 1
ATOM 742 O O . LEU A 1 92 ? 12.446 -4.078 -2.755 1.00 95.62 92 LEU A O 1
ATOM 746 N N . PRO A 1 93 ? 10.982 -5.783 -2.698 1.00 96.50 93 PRO A N 1
ATOM 747 C CA . PRO A 1 93 ? 11.870 -6.702 -3.414 1.00 96.50 93 PRO A CA 1
ATOM 748 C C . PRO A 1 93 ? 12.218 -6.233 -4.833 1.00 96.50 93 PRO A C 1
ATOM 750 O O . PRO A 1 93 ? 13.177 -6.712 -5.430 1.00 96.50 93 PRO A O 1
ATOM 753 N N . TYR A 1 94 ? 11.452 -5.280 -5.370 1.00 94.94 94 TYR A N 1
ATOM 754 C CA . TYR A 1 94 ? 11.607 -4.729 -6.713 1.00 94.94 94 TYR A CA 1
ATOM 755 C C . TYR A 1 94 ? 12.082 -3.268 -6.701 1.00 94.94 94 TYR A C 1
ATOM 757 O O . TYR A 1 94 ? 11.974 -2.580 -7.715 1.00 94.94 94 TYR A O 1
ATOM 765 N N . ALA A 1 95 ? 12.594 -2.759 -5.576 1.00 93.81 95 ALA A N 1
ATOM 766 C CA . ALA A 1 95 ? 12.965 -1.349 -5.431 1.00 93.81 95 ALA A CA 1
ATOM 767 C C . ALA A 1 95 ? 13.959 -0.853 -6.499 1.00 93.81 95 ALA A C 1
ATOM 769 O O . ALA A 1 95 ? 13.869 0.288 -6.943 1.00 93.81 95 ALA A O 1
ATOM 770 N N . ASN A 1 96 ? 14.855 -1.723 -6.971 1.00 92.38 96 ASN A N 1
ATOM 771 C CA . ASN A 1 96 ? 15.853 -1.418 -8.000 1.00 92.38 96 ASN A CA 1
ATOM 772 C C . ASN A 1 96 ? 15.265 -1.057 -9.378 1.00 92.38 96 ASN A C 1
ATOM 774 O O . ASN A 1 96 ? 15.930 -0.391 -10.169 1.00 92.38 96 ASN A O 1
ATOM 778 N N . VAL A 1 97 ? 14.043 -1.500 -9.689 1.00 91.25 97 VAL A N 1
ATOM 779 C CA . VAL A 1 97 ? 13.377 -1.228 -10.977 1.00 91.25 97 VAL A CA 1
ATOM 780 C C . VAL A 1 97 ? 12.292 -0.154 -10.878 1.00 91.25 97 VAL A C 1
ATOM 782 O O . VAL A 1 97 ? 11.729 0.255 -11.896 1.00 91.25 97 VAL A O 1
ATOM 785 N N . LEU A 1 98 ? 12.002 0.319 -9.666 1.00 92.38 98 LEU A N 1
ATOM 786 C CA . LEU A 1 98 ? 10.980 1.321 -9.385 1.00 92.38 98 LEU A CA 1
ATOM 787 C C . LEU A 1 98 ? 11.572 2.744 -9.378 1.00 92.38 98 LEU A C 1
ATOM 789 O O . LEU A 1 98 ? 12.787 2.917 -9.273 1.00 92.38 98 LEU A O 1
ATOM 793 N N . PRO A 1 99 ? 10.747 3.798 -9.530 1.00 93.25 99 PRO A N 1
ATOM 794 C CA . PRO A 1 99 ? 11.220 5.173 -9.386 1.00 93.25 99 PRO A CA 1
ATOM 795 C C . PRO A 1 99 ? 11.783 5.448 -7.990 1.00 93.25 99 PRO A C 1
ATOM 797 O O . PRO A 1 99 ? 11.137 5.159 -6.987 1.00 93.25 99 PRO A O 1
ATOM 800 N N . GLU A 1 100 ? 12.957 6.075 -7.929 1.00 93.00 100 GLU A N 1
ATOM 801 C CA . GLU A 1 100 ? 13.637 6.387 -6.666 1.00 93.00 100 GLU A CA 1
ATOM 802 C C . GLU A 1 100 ? 12.766 7.256 -5.750 1.00 93.00 100 GLU A C 1
ATOM 804 O O . GLU A 1 100 ? 12.574 6.933 -4.583 1.00 93.00 100 GLU A O 1
ATOM 809 N N . ILE A 1 101 ? 12.130 8.292 -6.309 1.00 92.56 101 ILE A N 1
ATOM 810 C CA . ILE A 1 101 ? 11.211 9.180 -5.576 1.00 92.56 101 ILE A CA 1
ATOM 811 C C . ILE A 1 101 ? 10.076 8.388 -4.907 1.00 92.56 101 ILE A C 1
ATOM 813 O O . ILE A 1 101 ? 9.668 8.709 -3.788 1.00 92.56 101 ILE A O 1
ATOM 817 N N . PHE A 1 102 ? 9.566 7.352 -5.577 1.00 94.94 102 PHE A N 1
ATOM 818 C CA . PHE A 1 102 ? 8.522 6.491 -5.028 1.00 94.94 102 PHE A CA 1
ATOM 819 C C . PHE A 1 102 ? 9.047 5.662 -3.854 1.00 94.94 102 PHE A C 1
ATOM 821 O O . PHE A 1 102 ? 8.439 5.675 -2.786 1.00 94.94 102 PHE A O 1
ATOM 828 N N . ILE A 1 103 ? 10.200 5.007 -4.016 1.00 96.06 103 ILE A N 1
ATOM 829 C CA . ILE A 1 103 ? 10.817 4.204 -2.952 1.00 96.06 103 ILE A CA 1
ATOM 830 C C . ILE A 1 103 ? 11.150 5.059 -1.730 1.00 96.06 103 ILE A C 1
ATOM 832 O O . ILE A 1 103 ? 10.814 4.668 -0.616 1.00 96.06 103 ILE A O 1
ATOM 836 N N . THR A 1 104 ? 11.700 6.257 -1.918 1.00 94.88 104 THR A N 1
ATOM 837 C CA . THR A 1 104 ? 11.974 7.193 -0.820 1.00 94.88 104 THR A CA 1
ATOM 838 C C . THR A 1 104 ? 10.707 7.538 -0.035 1.00 94.88 104 THR A C 1
ATOM 840 O O . THR A 1 104 ? 10.724 7.549 1.194 1.00 94.88 104 THR A O 1
ATOM 843 N N . LYS A 1 105 ? 9.573 7.761 -0.715 1.00 95.25 105 LYS A N 1
ATOM 844 C CA . LYS A 1 105 ? 8.284 7.994 -0.040 1.00 95.25 105 LYS A CA 1
ATOM 845 C C . LYS A 1 105 ? 7.813 6.770 0.748 1.00 95.25 105 LYS A C 1
ATOM 847 O O . LYS A 1 105 ? 7.387 6.932 1.886 1.00 95.25 105 LYS A O 1
ATOM 852 N N . ILE A 1 106 ? 7.921 5.568 0.181 1.00 95.94 106 ILE A N 1
ATOM 853 C CA . ILE A 1 106 ? 7.566 4.319 0.874 1.00 95.94 106 ILE A CA 1
ATOM 854 C C . ILE A 1 106 ? 8.434 4.113 2.122 1.00 95.94 106 ILE A C 1
ATOM 856 O O . ILE A 1 106 ? 7.908 3.805 3.187 1.00 95.94 106 ILE A O 1
ATOM 860 N N . LEU A 1 107 ? 9.745 4.343 2.030 1.00 94.56 107 LEU A N 1
ATOM 861 C CA . LEU A 1 107 ? 10.640 4.252 3.185 1.00 94.56 107 LEU A CA 1
ATOM 862 C C . LEU A 1 107 ? 10.276 5.272 4.269 1.00 94.56 107 LEU A C 1
ATOM 864 O O . LEU A 1 107 ? 10.255 4.924 5.445 1.00 94.56 107 LEU A O 1
ATOM 868 N N . ASN A 1 108 ? 9.914 6.503 3.894 1.00 93.81 108 ASN A N 1
ATOM 869 C CA . ASN A 1 108 ? 9.445 7.507 4.852 1.00 93.81 108 ASN A CA 1
ATOM 870 C C . ASN A 1 108 ? 8.152 7.079 5.568 1.00 93.81 108 ASN A C 1
ATOM 872 O O . ASN A 1 108 ? 8.041 7.272 6.778 1.00 93.81 108 ASN A O 1
ATOM 876 N N . ILE A 1 109 ? 7.204 6.471 4.845 1.00 93.81 109 ILE A N 1
ATOM 877 C CA . ILE A 1 109 ? 5.967 5.905 5.412 1.00 93.81 109 ILE A CA 1
ATOM 878 C C . ILE A 1 109 ? 6.308 4.824 6.447 1.00 93.81 109 ILE A C 1
ATOM 880 O O . ILE A 1 109 ? 5.822 4.881 7.575 1.00 93.81 109 ILE A O 1
ATOM 884 N N . LEU A 1 110 ? 7.186 3.877 6.099 1.00 93.19 110 LEU A N 1
ATOM 885 C CA . LEU A 1 110 ? 7.598 2.798 7.005 1.00 93.19 110 LEU A CA 1
ATOM 886 C C . LEU A 1 110 ? 8.347 3.329 8.235 1.00 93.19 110 LEU A C 1
ATOM 888 O O . LEU A 1 110 ? 8.081 2.896 9.354 1.00 93.19 110 LEU A O 1
ATOM 892 N N . ASN A 1 111 ? 9.237 4.306 8.047 1.00 90.50 111 ASN A N 1
ATOM 893 C CA . ASN A 1 111 ? 9.996 4.915 9.137 1.00 90.50 111 ASN A CA 1
ATOM 894 C C . ASN A 1 111 ? 9.088 5.637 10.133 1.00 90.50 111 ASN A C 1
ATOM 896 O O . ASN A 1 111 ? 9.304 5.518 11.334 1.00 90.50 111 ASN A O 1
ATOM 900 N N . ARG A 1 112 ? 8.056 6.340 9.655 1.00 88.56 112 ARG A N 1
ATOM 901 C CA . ARG A 1 112 ? 7.082 7.054 10.495 1.00 88.56 112 ARG A CA 1
ATOM 902 C C . ARG A 1 112 ? 6.247 6.118 11.376 1.00 88.56 112 ARG A C 1
ATOM 904 O O . ARG A 1 112 ? 5.799 6.533 12.440 1.00 88.56 112 ARG A O 1
ATOM 911 N N . GLY A 1 113 ? 6.028 4.881 10.930 1.00 77.25 113 GLY A N 1
ATOM 912 C CA . GLY A 1 113 ? 5.365 3.834 11.711 1.00 77.25 113 GLY A CA 1
ATOM 913 C C . GLY A 1 113 ? 6.317 3.009 12.584 1.00 77.25 113 GLY A C 1
ATOM 914 O O . GLY A 1 113 ? 5.864 2.138 13.322 1.00 77.25 113 GLY A O 1
ATOM 915 N N . SER A 1 114 ? 7.630 3.240 12.498 1.00 79.81 114 SER A N 1
ATOM 916 C CA . SER A 1 114 ? 8.613 2.484 13.271 1.00 79.81 114 SER A CA 1
ATOM 917 C C . SER A 1 114 ? 8.689 2.979 14.719 1.00 79.81 114 SER A C 1
ATOM 919 O O . SER A 1 114 ? 8.510 4.156 15.009 1.00 79.81 114 SER A O 1
ATOM 921 N N . ILE A 1 115 ? 9.038 2.099 15.657 1.00 65.62 115 ILE A N 1
ATOM 922 C CA . ILE A 1 115 ? 9.252 2.476 17.067 1.00 65.62 115 ILE A CA 1
ATOM 923 C C . ILE A 1 115 ? 10.373 3.516 17.260 1.00 65.62 115 ILE A C 1
ATOM 925 O O . ILE A 1 115 ? 10.420 4.197 18.282 1.00 65.62 115 ILE A O 1
ATOM 929 N N . TYR A 1 116 ? 11.263 3.664 16.275 1.00 51.34 116 TYR A N 1
ATOM 930 C CA . TYR A 1 116 ? 12.398 4.582 16.326 1.00 51.34 116 TYR A CA 1
ATOM 931 C C . TYR A 1 116 ? 12.016 6.037 16.025 1.00 51.34 116 TYR A C 1
ATOM 933 O O . TYR A 1 116 ? 12.733 6.938 16.449 1.00 51.34 116 TYR A O 1
ATOM 941 N N . SER A 1 117 ? 10.886 6.302 15.359 1.00 51.03 117 SER A N 1
ATOM 942 C CA . SER A 1 117 ? 10.438 7.676 15.078 1.00 51.03 117 SER A CA 1
ATOM 943 C C . SER A 1 117 ? 9.804 8.383 16.279 1.00 51.03 117 SER A C 1
ATOM 945 O O . SER A 1 117 ? 9.533 9.576 16.198 1.00 51.03 117 SER A O 1
ATOM 947 N N . CYS A 1 118 ? 9.572 7.679 17.391 1.00 45.62 118 CYS A N 1
ATOM 948 C CA . CYS A 1 118 ? 9.009 8.252 18.617 1.00 45.62 118 CYS A CA 1
ATOM 949 C C . CYS A 1 118 ? 10.085 8.712 19.626 1.00 45.62 118 CYS A C 1
ATOM 951 O O . CYS A 1 118 ? 9.745 9.242 20.680 1.00 45.62 118 CYS A O 1
ATOM 953 N N . ALA A 1 119 ? 11.370 8.483 19.325 1.00 46.34 119 ALA A N 1
ATOM 954 C CA . ALA A 1 119 ? 12.493 8.686 20.246 1.00 46.34 119 ALA A CA 1
ATOM 955 C C . ALA A 1 119 ? 13.304 9.982 20.007 1.00 46.34 119 ALA A C 1
ATOM 957 O O . ALA A 1 119 ? 14.414 10.099 20.525 1.00 46.34 119 ALA A O 1
ATOM 958 N N . THR A 1 120 ? 12.771 10.952 19.258 1.00 35.69 120 THR A N 1
ATOM 959 C CA . THR A 1 120 ? 13.414 12.260 19.000 1.00 35.69 120 THR A CA 1
ATOM 960 C C . THR A 1 120 ? 12.440 13.408 19.145 1.00 35.69 120 THR A C 1
ATOM 962 O O . THR A 1 120 ? 11.315 13.270 18.618 1.00 35.69 120 THR A O 1
#

Foldseek 3Di:
DLLVLLLCQQVPPDNVSNVVSLVVVVVCCVPVLVVCLVVVVVCVVVLVVVLSSLCSNLVRPDDHDPPDDPVVVVVSVVSSVVSVVCCVPPNVVCVVSHDPVSVVSVVVSVVCPDPVVVVD

pLDDT: mean 88.42, std 10.67, range [35.69, 96.69]

Radius of gyration: 15.01 Å; chains: 1; bounding box: 36×21×40 Å

Secondary structure (DSSP, 8-state):
-THHHHHHGGGSSSHHHHHHHHHHHHHHHHHHHHHHHHTGGGGHHHHHHHHHHHHHHHT-SPPPPTTS-HHHHHHHHHHHHHHHHHIIIIIGGGGGGS-HHHHHHHHHHHHHTSGGGG--

InterPro domains:
  IPR032817 Mon2, C-terminal [PF16206] (2-118)

Sequence (120 aa):
TLQIPLSMKYNCPSSTTWKLAIECFFRVLKMGLVVARKHRNAFESMWTELAKAFDDFLFSKSVPPSDIPIEEIQRDEAIDCQAIELIRDDILPYANVLPEIFITKILNILNRGSIYSCAT